Protein AF-A0A957CNK8-F1 (afdb_monomer_lite)

Radius of gyration: 13.95 Å; chains: 1; bounding box: 32×31×34 Å

pLDDT: mean 95.59, std 3.33, range [79.38, 98.88]

Sequence (129 aa):
IYASFFHGPAYQVIERGGMKANSAVCLMPNNLPPNTEPADAASLMAPRLIELCFQAAALWTQEVKTAMGFPLGIGSVTAYRQPTEAAGSRLYALLQTADDGETFDAQVVDEAGNVFVDLKGYRTISRPM

Secondary structure (DSSP, 8-state):
-TTTS---GGG---SEEEEETTEEEEEPPS-PPPSSSSTT---SS-HHHHHHHHHHHHHHHHHHHSEEEEEEE-SEEEE---GGGGTTPPPEEEEE-SSTTSEEEEEEE-TT--EEEEEEEEEEEEEE-

Foldseek 3Di:
DCVPLPDDQLQPQFPDKDDDQWKIKGWGDPDGDAPDVVSPPDDPADPNQVSLQVVRLQVRCCVNVVWGWDWDDFPDKDFDDDPVVLVPFIWMKIWGHDPRSQFIWIFIAGPVRDTGMTTGGGGIDTDHD

Structure (mmCIF, N/CA/C/O backbone):
data_AF-A0A957CNK8-F1
#
_entry.id   AF-A0A957CNK8-F1
#
loop_
_atom_site.group_PDB
_atom_site.id
_atom_site.type_symbol
_atom_site.label_atom_id
_atom_site.label_alt_id
_atom_site.label_comp_id
_atom_site.label_asym_id
_atom_site.label_entity_id
_atom_site.label_seq_id
_atom_site.pdbx_PDB_ins_code
_atom_site.Cartn_x
_atom_site.Cartn_y
_atom_site.Cartn_z
_atom_site.occupancy
_atom_site.B_iso_or_equiv
_atom_site.auth_seq_id
_atom_site.auth_comp_id
_atom_site.auth_asym_id
_atom_site.auth_atom_id
_atom_site.pdbx_PDB_model_num
ATOM 1 N N . ILE A 1 1 ? -7.262 12.925 -3.640 1.00 93.25 1 ILE A N 1
ATOM 2 C CA . ILE A 1 1 ? -6.199 12.370 -2.769 1.00 93.25 1 ILE A CA 1
ATOM 3 C C . ILE A 1 1 ? -5.022 13.347 -2.708 1.00 93.25 1 ILE A C 1
ATOM 5 O O . ILE A 1 1 ? -4.957 14.118 -1.765 1.00 93.25 1 ILE A O 1
ATOM 9 N N . TYR A 1 2 ? -4.181 13.458 -3.741 1.00 95.38 2 TYR A N 1
ATOM 10 C CA . TYR A 1 2 ? -2.924 14.235 -3.678 1.00 95.38 2 TYR A CA 1
ATOM 11 C C . TYR A 1 2 ? -3.021 15.772 -3.663 1.00 95.38 2 TYR A C 1
ATOM 13 O O . TYR A 1 2 ? -1.996 16.435 -3.572 1.00 95.38 2 TYR A O 1
ATOM 21 N N . ALA A 1 3 ? -4.224 16.353 -3.706 1.00 89.62 3 ALA A N 1
ATOM 22 C CA . ALA A 1 3 ? -4.398 17.792 -3.482 1.00 89.62 3 ALA A CA 1
ATOM 23 C C . ALA A 1 3 ? -4.086 18.198 -2.026 1.00 89.62 3 ALA A C 1
ATOM 25 O O . ALA A 1 3 ? -3.627 19.310 -1.791 1.00 89.62 3 ALA A O 1
ATOM 26 N N . SER A 1 4 ? -4.317 17.294 -1.067 1.00 85.25 4 SER A N 1
ATOM 27 C CA . SER A 1 4 ? -4.065 17.496 0.369 1.00 85.25 4 SER A CA 1
ATOM 28 C C . SER A 1 4 ? -3.118 16.455 0.981 1.00 85.25 4 SER A C 1
ATOM 30 O O . SER A 1 4 ? -2.678 16.624 2.110 1.00 85.25 4 SER A O 1
ATOM 32 N N . PHE A 1 5 ? -2.769 15.399 0.239 1.00 90.25 5 PHE A N 1
ATOM 33 C CA . PHE A 1 5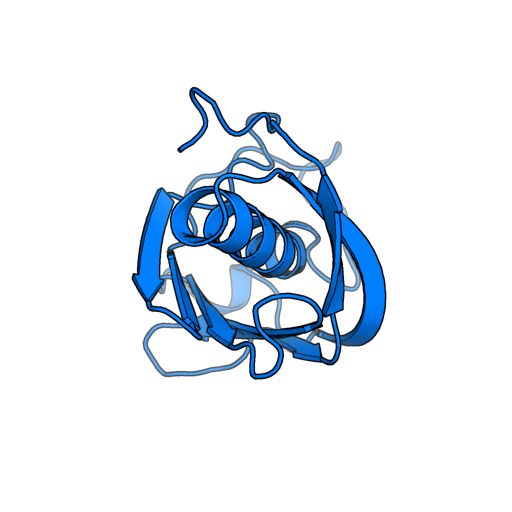 ? -1.943 14.287 0.711 1.00 90.25 5 PHE A CA 1
ATOM 34 C C . PHE A 1 5 ? -0.553 14.316 0.054 1.00 90.25 5 PHE A C 1
ATOM 36 O O . PHE A 1 5 ? -0.314 13.640 -0.941 1.00 90.25 5 PHE A O 1
ATOM 43 N N . PHE A 1 6 ? 0.348 15.166 0.551 1.00 88.06 6 PHE A N 1
ATOM 44 C CA . PHE A 1 6 ? 1.572 15.576 -0.154 1.00 88.06 6 PHE A CA 1
ATOM 45 C C . PHE A 1 6 ? 2.549 14.428 -0.473 1.00 88.06 6 PHE A C 1
ATOM 47 O O . PHE A 1 6 ? 3.232 13.927 0.413 1.00 88.06 6 PHE A O 1
ATOM 54 N N . HIS A 1 7 ? 2.669 14.077 -1.759 1.00 94.94 7 HIS A N 1
ATOM 55 C CA . HIS A 1 7 ? 3.684 13.166 -2.300 1.00 94.94 7 HIS A CA 1
ATOM 56 C C . HIS A 1 7 ? 4.094 13.617 -3.710 1.00 94.94 7 HIS A C 1
ATOM 58 O O . HIS A 1 7 ? 3.262 14.082 -4.499 1.00 94.94 7 HIS A O 1
ATOM 64 N N . GLY A 1 8 ? 5.382 13.471 -4.041 1.00 95.94 8 GLY A N 1
ATOM 65 C CA . GLY A 1 8 ? 5.895 13.774 -5.380 1.00 95.94 8 GLY A CA 1
ATOM 66 C C . GLY A 1 8 ? 5.292 12.850 -6.453 1.00 95.94 8 GLY A C 1
ATOM 67 O O . GLY A 1 8 ? 4.893 11.735 -6.120 1.00 95.94 8 GLY A O 1
ATOM 68 N N . PRO A 1 9 ? 5.252 13.251 -7.741 1.00 95.94 9 PRO A N 1
ATOM 69 C CA . PRO A 1 9 ? 4.508 12.536 -8.789 1.00 95.94 9 PRO A CA 1
ATOM 70 C C . PRO A 1 9 ? 4.808 11.032 -8.914 1.00 95.94 9 PRO A C 1
ATOM 72 O O . PRO A 1 9 ? 3.900 10.244 -9.155 1.00 95.94 9 PRO A O 1
ATOM 75 N N . ALA A 1 10 ? 6.059 10.607 -8.703 1.00 96.94 10 ALA A N 1
ATOM 76 C CA . ALA A 1 10 ? 6.448 9.191 -8.756 1.00 96.94 10 ALA A CA 1
ATOM 77 C C . ALA A 1 10 ? 5.910 8.346 -7.587 1.00 96.94 10 ALA A C 1
ATOM 79 O O . ALA A 1 10 ? 5.838 7.123 -7.699 1.00 96.94 10 ALA A O 1
ATOM 80 N N . TYR A 1 11 ? 5.519 8.999 -6.492 1.00 97.81 11 TYR A N 1
ATOM 81 C CA . TYR A 1 11 ? 5.007 8.397 -5.261 1.00 97.81 11 TYR A CA 1
ATOM 82 C C . TYR A 1 11 ? 3.529 8.731 -5.031 1.00 97.81 11 TYR A C 1
ATOM 84 O O . TYR A 1 11 ? 3.011 8.537 -3.937 1.00 97.81 11 TYR A O 1
ATOM 92 N N . GLN A 1 12 ? 2.809 9.181 -6.060 1.00 97.94 12 GLN A N 1
ATOM 93 C CA . GLN A 1 12 ? 1.353 9.314 -6.011 1.00 97.94 12 GLN A CA 1
ATOM 94 C C . GLN A 1 12 ? 0.666 7.955 -6.225 1.00 97.94 12 GLN A C 1
ATOM 96 O O . GLN A 1 12 ? -0.101 7.766 -7.162 1.00 97.94 12 GLN A O 1
ATOM 101 N N . VAL A 1 13 ? 0.996 6.979 -5.375 1.00 98.31 13 VAL A N 1
ATOM 102 C CA . VAL A 1 13 ? 0.686 5.554 -5.555 1.00 98.31 13 VAL A CA 1
ATOM 103 C C . VAL A 1 13 ? -0.779 5.160 -5.338 1.00 98.31 13 VAL A C 1
ATOM 105 O O . VAL A 1 13 ? -1.095 4.006 -5.563 1.00 98.31 13 VAL A O 1
ATOM 108 N N . ILE A 1 14 ? -1.694 6.057 -4.967 1.00 98.44 14 ILE A N 1
ATOM 109 C CA . ILE A 1 14 ? -3.122 5.770 -4.752 1.00 98.44 14 ILE A CA 1
ATOM 110 C C . ILE A 1 14 ? -3.973 6.527 -5.774 1.00 98.44 14 ILE A C 1
ATOM 112 O O . ILE A 1 14 ? -4.190 7.732 -5.674 1.00 98.44 14 ILE A O 1
ATOM 116 N N . GLU A 1 15 ? -4.545 5.802 -6.729 1.00 97.69 15 GLU A N 1
ATOM 117 C CA . GLU A 1 15 ? -5.523 6.348 -7.670 1.00 97.69 15 GLU A CA 1
ATOM 118 C C . GLU A 1 15 ? -6.879 6.574 -6.987 1.00 97.69 15 GLU A C 1
ATOM 120 O O . GLU A 1 15 ? -7.513 7.618 -7.151 1.00 97.69 15 GLU A O 1
ATOM 125 N N . ARG A 1 16 ? -7.336 5.576 -6.218 1.00 97.81 16 ARG A N 1
ATOM 126 C CA . ARG A 1 16 ? -8.628 5.562 -5.515 1.00 97.81 16 ARG A CA 1
ATOM 127 C C . ARG A 1 16 ? -8.503 4.776 -4.216 1.00 97.81 16 ARG A C 1
ATOM 129 O O . ARG A 1 16 ? -7.797 3.774 -4.182 1.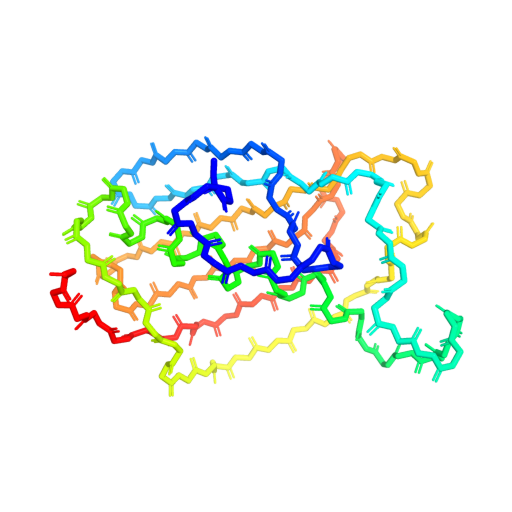00 97.81 16 ARG A O 1
ATOM 136 N N . GLY A 1 17 ? -9.224 5.195 -3.181 1.00 97.19 17 GLY A N 1
ATOM 137 C CA . GLY A 1 17 ? -9.271 4.512 -1.890 1.00 97.19 17 GLY A CA 1
ATOM 138 C C . GLY A 1 17 ? -10.701 4.386 -1.373 1.00 97.19 17 GLY A C 1
ATOM 139 O O . GLY A 1 17 ? -11.537 5.242 -1.655 1.00 97.19 17 GLY A O 1
ATOM 140 N N . GLY A 1 18 ? -10.979 3.315 -0.635 1.00 97.44 18 GLY A N 1
ATOM 141 C CA . GLY A 1 18 ? -12.214 3.129 0.120 1.00 97.44 18 GLY A CA 1
ATOM 142 C C . GLY A 1 18 ? -11.898 2.640 1.529 1.00 97.44 18 GLY A C 1
ATOM 143 O O . GLY A 1 18 ? -11.111 1.708 1.694 1.00 97.44 18 GLY A O 1
ATOM 144 N N . MET A 1 19 ? -12.506 3.266 2.536 1.00 95.75 19 MET A N 1
ATOM 145 C CA . MET A 1 19 ? -12.196 3.037 3.948 1.00 95.75 19 MET A CA 1
ATOM 146 C C . MET A 1 19 ? -13.425 2.540 4.701 1.00 95.75 19 MET A C 1
ATOM 148 O O . MET A 1 19 ? -14.564 2.907 4.410 1.00 95.75 19 MET A O 1
ATOM 152 N N . LYS A 1 20 ? -13.169 1.709 5.707 1.00 94.88 20 LYS A N 1
ATOM 153 C CA . LYS A 1 20 ? -14.102 1.319 6.763 1.00 94.88 20 LYS A CA 1
ATOM 154 C C . LYS A 1 20 ? -13.412 1.499 8.115 1.00 94.88 20 LYS A C 1
ATOM 156 O O . LYS A 1 20 ? -12.204 1.711 8.178 1.00 94.88 20 LYS A O 1
ATOM 161 N N . ALA A 1 21 ? -14.169 1.324 9.195 1.00 93.88 21 ALA A N 1
ATOM 162 C CA . ALA A 1 21 ? -13.683 1.498 10.564 1.00 93.88 21 ALA A CA 1
ATOM 163 C C . ALA A 1 21 ? -12.407 0.706 10.912 1.00 93.88 21 ALA A C 1
ATOM 165 O O . ALA A 1 21 ? -11.684 1.126 11.794 1.00 93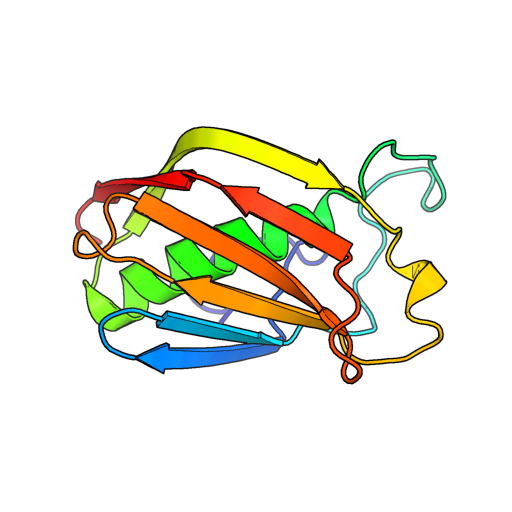.88 21 ALA A O 1
ATOM 166 N N . ASN A 1 22 ? -12.107 -0.408 10.235 1.00 96.88 22 ASN A N 1
ATOM 167 C CA . ASN A 1 22 ? -10.959 -1.271 10.562 1.00 96.88 22 ASN A CA 1
ATOM 168 C C . ASN A 1 22 ? -10.200 -1.763 9.319 1.00 96.88 22 ASN A C 1
ATOM 170 O O . ASN A 1 22 ? -9.427 -2.717 9.388 1.00 96.88 22 ASN A O 1
ATOM 174 N N . SER A 1 23 ? -10.474 -1.187 8.146 1.00 97.81 23 SER A N 1
ATOM 175 C CA . SER A 1 23 ? -9.841 -1.618 6.895 1.00 97.81 23 SER A CA 1
ATOM 176 C C . SER A 1 23 ? -9.847 -0.533 5.830 1.00 97.81 23 SER A C 1
ATOM 178 O O . SER A 1 23 ? -10.665 0.390 5.864 1.00 97.81 23 SER A O 1
ATOM 180 N N . ALA A 1 24 ? -8.958 -0.678 4.852 1.00 98.31 24 ALA A N 1
ATOM 181 C CA . ALA A 1 24 ? -8.969 0.116 3.633 1.00 98.31 24 ALA A CA 1
ATOM 182 C C . ALA A 1 24 ? -8.616 -0.740 2.416 1.00 98.31 24 ALA A C 1
ATOM 184 O O . ALA A 1 24 ? -7.908 -1.741 2.525 1.00 98.31 24 ALA A O 1
ATOM 185 N N . VAL A 1 25 ? -9.089 -0.308 1.250 1.00 98.69 25 VAL A N 1
ATOM 186 C CA . VAL A 1 25 ? -8.634 -0.803 -0.051 1.00 98.69 25 VAL A CA 1
ATOM 187 C C . VAL A 1 25 ? -8.166 0.386 -0.874 1.00 98.69 25 VAL A C 1
ATOM 189 O O . VAL A 1 25 ? -8.919 1.346 -1.032 1.00 98.69 25 VAL A O 1
ATOM 192 N N . CYS A 1 26 ? -6.943 0.332 -1.398 1.00 98.75 26 CYS A N 1
ATOM 193 C CA . CYS A 1 26 ? -6.365 1.391 -2.229 1.00 98.75 26 CYS A CA 1
ATOM 194 C C . CYS A 1 26 ? -5.881 0.830 -3.566 1.00 98.75 26 CYS A C 1
ATOM 196 O O . CYS A 1 26 ? -5.098 -0.111 -3.597 1.00 98.75 26 CYS A O 1
ATOM 198 N N . LEU A 1 27 ? -6.340 1.416 -4.667 1.00 98.69 27 LEU A N 1
ATOM 199 C CA . LEU A 1 27 ? -5.973 1.046 -6.030 1.00 98.69 27 LEU A CA 1
ATOM 200 C C . LEU A 1 27 ? -4.721 1.809 -6.475 1.00 98.69 27 LEU A C 1
ATOM 202 O O . LEU A 1 27 ? -4.713 3.040 -6.433 1.00 98.69 27 LEU A O 1
ATOM 206 N N . MET A 1 28 ? -3.709 1.095 -6.963 1.00 98.44 28 MET A N 1
ATOM 207 C CA . MET A 1 28 ? -2.483 1.685 -7.504 1.00 98.44 28 MET A CA 1
ATOM 208 C C . MET A 1 28 ? -2.680 2.187 -8.945 1.00 98.44 28 MET A C 1
ATOM 210 O O . MET A 1 28 ? -3.302 1.465 -9.725 1.00 98.44 28 MET A O 1
ATOM 214 N N . PRO A 1 29 ? -2.164 3.371 -9.342 1.00 97.06 29 PRO A N 1
ATOM 215 C CA . PRO A 1 29 ? -2.143 3.810 -10.737 1.00 97.06 29 PRO A CA 1
ATOM 216 C C . PRO A 1 29 ? -1.215 2.950 -11.603 1.00 97.06 29 PRO A C 1
ATOM 218 O O . PRO A 1 29 ? -0.146 2.531 -11.163 1.00 97.06 29 PRO A O 1
ATOM 221 N N . ASN A 1 30 ? -1.570 2.778 -12.877 1.00 90.12 30 ASN A N 1
ATOM 222 C CA . ASN A 1 30 ? -0.787 1.970 -13.822 1.00 90.12 30 ASN A CA 1
ATOM 223 C C . ASN A 1 30 ? 0.351 2.739 -14.525 1.00 90.12 30 ASN A C 1
ATOM 225 O O . ASN A 1 30 ? 1.146 2.132 -15.235 1.00 90.12 30 ASN A O 1
ATOM 229 N N . ASN A 1 31 ? 0.422 4.064 -14.385 1.00 90.06 31 ASN A N 1
ATOM 230 C CA . ASN A 1 31 ? 1.286 4.933 -15.194 1.00 90.06 31 ASN A CA 1
ATOM 231 C C . ASN A 1 31 ? 2.057 5.965 -14.353 1.00 90.06 31 ASN A C 1
ATOM 233 O O . ASN A 1 31 ? 2.087 7.153 -14.670 1.00 90.06 31 ASN A O 1
ATOM 237 N N . LEU A 1 32 ? 2.687 5.511 -13.270 1.00 94.56 32 LEU A N 1
ATOM 238 C CA . LEU A 1 32 ? 3.548 6.365 -12.453 1.00 94.56 32 LEU A CA 1
ATOM 239 C C . LEU A 1 32 ? 4.874 6.670 -13.174 1.00 94.56 32 LEU A C 1
ATOM 241 O O . LEU A 1 32 ? 5.471 5.751 -13.745 1.00 94.56 32 LEU A O 1
ATOM 245 N N . PRO A 1 33 ? 5.389 7.912 -13.094 1.00 95.56 33 PRO A N 1
ATOM 246 C CA . PRO A 1 33 ? 6.697 8.246 -13.651 1.00 95.56 33 PRO A CA 1
ATOM 247 C C . PRO A 1 33 ? 7.822 7.461 -12.945 1.00 95.56 33 PRO A C 1
ATOM 249 O O . PRO A 1 33 ? 7.587 6.879 -11.877 1.00 95.56 33 PRO A O 1
ATOM 252 N N . PRO A 1 34 ? 9.040 7.419 -13.520 1.00 94.69 34 PRO A N 1
ATOM 253 C CA . PRO A 1 34 ? 10.188 6.759 -12.898 1.00 94.69 34 PRO A CA 1
ATOM 254 C C . PRO A 1 34 ? 10.425 7.228 -11.458 1.00 94.69 34 PRO A C 1
ATOM 256 O O . PRO A 1 34 ? 10.280 8.411 -11.150 1.00 94.69 34 PRO A O 1
ATOM 259 N N . ASN A 1 35 ? 10.785 6.299 -10.570 1.00 94.00 35 ASN A N 1
ATOM 260 C CA . ASN A 1 35 ? 11.080 6.588 -9.162 1.00 94.00 35 ASN A CA 1
ATOM 261 C C . ASN A 1 35 ? 12.585 6.708 -8.860 1.00 94.00 35 ASN A C 1
ATOM 263 O O . ASN A 1 35 ? 12.939 7.000 -7.719 1.00 94.00 35 ASN A O 1
ATOM 267 N N . THR A 1 36 ? 13.446 6.484 -9.854 1.00 94.12 36 THR A N 1
ATOM 268 C CA . THR A 1 36 ? 14.911 6.576 -9.783 1.00 94.12 36 THR A CA 1
ATOM 269 C C . THR A 1 36 ? 15.482 7.072 -11.111 1.00 94.12 36 THR A C 1
ATOM 271 O O . THR A 1 36 ? 14.796 7.038 -12.132 1.00 94.12 36 THR A O 1
ATOM 274 N N . GLU A 1 37 ? 16.749 7.490 -11.092 1.00 94.12 37 GLU A N 1
ATOM 275 C CA . GLU A 1 37 ? 17.568 7.729 -12.284 1.00 94.12 37 GLU A CA 1
ATOM 276 C C . GLU A 1 37 ? 18.850 6.878 -12.151 1.00 94.12 37 GLU A C 1
ATOM 278 O O . GLU A 1 37 ? 19.595 7.085 -11.186 1.00 94.12 37 GLU A O 1
ATOM 283 N N . PRO A 1 38 ? 19.102 5.894 -13.036 1.00 94.38 38 PRO A N 1
ATOM 284 C CA . PRO A 1 38 ? 18.293 5.518 -14.199 1.00 94.38 38 PRO A CA 1
ATOM 285 C C . PRO A 1 38 ? 16.939 4.888 -13.826 1.00 94.38 38 PRO A C 1
ATOM 287 O O . PRO A 1 38 ? 16.751 4.356 -12.726 1.00 94.38 38 PRO A O 1
ATOM 290 N N . ALA A 1 39 ? 15.980 4.973 -14.752 1.00 92.38 39 ALA A N 1
ATOM 291 C CA . ALA A 1 39 ? 14.587 4.566 -14.537 1.00 92.38 39 ALA A CA 1
ATOM 292 C C . ALA A 1 39 ? 14.396 3.057 -14.294 1.00 92.38 39 ALA A C 1
ATOM 294 O O . ALA A 1 39 ? 13.397 2.650 -13.703 1.00 92.38 39 ALA A O 1
ATOM 295 N N . ASP A 1 40 ? 15.334 2.237 -14.760 1.00 89.69 40 ASP A N 1
ATOM 296 C CA . ASP A 1 40 ? 15.332 0.775 -14.700 1.00 89.69 40 ASP A CA 1
ATOM 297 C C . ASP A 1 40 ? 16.308 0.216 -13.651 1.00 89.69 40 ASP A C 1
ATOM 299 O O . ASP A 1 40 ? 16.600 -0.982 -13.644 1.00 89.69 40 ASP A O 1
ATOM 303 N N . ALA A 1 41 ? 16.799 1.066 -12.740 1.00 92.81 41 ALA A N 1
ATOM 304 C CA . ALA A 1 41 ? 17.668 0.640 -11.652 1.00 92.81 41 ALA A CA 1
ATOM 305 C C . ALA A 1 41 ? 17.031 -0.514 -10.855 1.00 92.81 41 ALA A C 1
ATOM 307 O O . ALA A 1 41 ? 15.930 -0.401 -10.304 1.00 92.81 41 ALA A O 1
ATOM 308 N N . ALA A 1 42 ? 17.748 -1.638 -10.777 1.00 90.38 42 ALA A N 1
ATOM 309 C CA . ALA A 1 42 ? 17.269 -2.824 -10.084 1.00 90.38 42 ALA A CA 1
ATOM 310 C C . ALA A 1 42 ? 17.018 -2.532 -8.596 1.00 90.38 42 ALA A C 1
ATOM 312 O O . ALA A 1 42 ? 17.842 -1.926 -7.912 1.00 90.38 42 ALA A O 1
ATOM 313 N N . SER A 1 43 ? 15.885 -3.009 -8.084 1.00 91.88 43 SER A N 1
ATOM 314 C CA . SER A 1 43 ? 15.514 -2.903 -6.673 1.00 91.88 43 SER A CA 1
ATOM 315 C C . SER A 1 43 ? 15.221 -4.292 -6.117 1.00 91.88 43 SER A C 1
ATOM 317 O O . SER A 1 43 ? 14.511 -5.069 -6.750 1.00 91.88 43 SER A O 1
ATOM 319 N N . LEU A 1 44 ? 15.723 -4.599 -4.914 1.00 91.44 44 LEU A N 1
ATOM 320 C CA . LEU A 1 44 ? 15.390 -5.857 -4.223 1.00 91.44 44 LEU A CA 1
ATOM 321 C C . LEU A 1 44 ? 13.878 -5.974 -3.988 1.00 91.44 44 LEU A C 1
ATOM 323 O O . LEU A 1 44 ? 13.280 -7.022 -4.197 1.00 91.44 44 LEU A O 1
ATOM 327 N N . MET A 1 45 ? 13.258 -4.860 -3.615 1.00 93.31 45 MET A N 1
ATOM 328 C CA . MET A 1 45 ? 11.817 -4.689 -3.493 1.00 93.31 45 MET A CA 1
ATOM 329 C C . MET A 1 45 ? 11.451 -3.375 -4.173 1.00 93.31 45 MET A C 1
ATOM 331 O O . MET A 1 45 ? 12.082 -2.357 -3.894 1.00 93.31 45 MET A O 1
ATOM 335 N N . ALA A 1 46 ? 10.428 -3.374 -5.029 1.00 93.31 46 ALA A N 1
ATOM 336 C CA . ALA A 1 46 ? 9.944 -2.144 -5.644 1.00 93.31 46 ALA A CA 1
ATOM 337 C C . ALA A 1 46 ? 9.415 -1.166 -4.570 1.00 93.31 46 ALA A C 1
ATOM 339 O O . ALA A 1 46 ? 8.394 -1.459 -3.938 1.00 93.31 46 ALA A O 1
ATOM 340 N N . PRO A 1 47 ? 10.037 0.019 -4.386 1.00 95.88 47 PRO A N 1
ATOM 341 C CA . PRO A 1 47 ? 9.689 0.935 -3.292 1.00 95.88 47 PRO A CA 1
ATOM 342 C C . PRO A 1 47 ? 8.223 1.377 -3.304 1.00 95.88 47 PRO A C 1
ATOM 344 O O . PRO A 1 47 ? 7.601 1.553 -2.265 1.00 95.88 47 PRO A O 1
ATOM 347 N N . ARG A 1 48 ? 7.637 1.505 -4.497 1.00 97.19 48 ARG A N 1
ATOM 348 C CA . ARG A 1 48 ? 6.253 1.961 -4.669 1.00 97.19 48 ARG A CA 1
ATOM 349 C C . ARG A 1 48 ? 5.205 0.939 -4.219 1.00 97.19 48 ARG A C 1
ATOM 351 O O . ARG A 1 48 ? 4.087 1.338 -3.919 1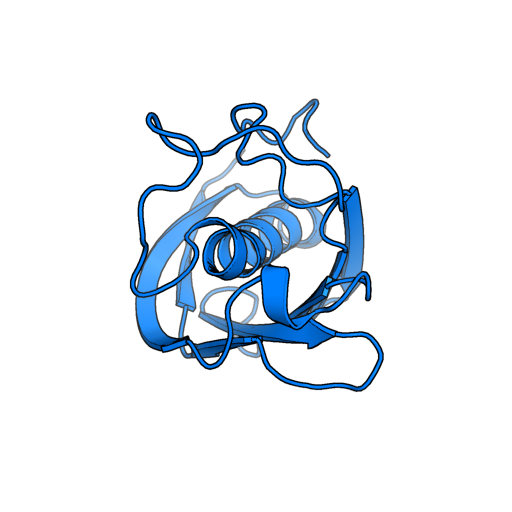.00 97.19 48 ARG A O 1
ATOM 358 N N . LEU A 1 49 ? 5.553 -0.350 -4.149 1.00 97.62 49 LEU A N 1
ATOM 359 C CA . LEU A 1 49 ? 4.632 -1.374 -3.648 1.00 97.62 49 LEU A CA 1
ATOM 360 C C . LEU A 1 49 ? 4.473 -1.272 -2.130 1.00 97.62 49 LEU A C 1
ATOM 362 O O . LEU A 1 49 ? 3.353 -1.261 -1.637 1.00 97.62 49 LEU A O 1
ATOM 366 N N . ILE A 1 50 ? 5.574 -1.136 -1.385 1.00 97.62 50 ILE A N 1
ATOM 367 C CA . ILE A 1 50 ? 5.478 -0.916 0.064 1.00 97.62 50 ILE A CA 1
ATOM 368 C C . ILE A 1 50 ? 4.903 0.470 0.385 1.00 97.62 50 ILE A C 1
ATOM 370 O O . ILE A 1 50 ? 4.119 0.604 1.322 1.00 97.62 50 ILE A O 1
ATOM 374 N N . GLU A 1 51 ? 5.213 1.480 -0.432 1.00 98.00 51 GLU A N 1
ATOM 375 C CA . GLU A 1 51 ? 4.636 2.813 -0.273 1.00 98.00 51 GLU A CA 1
ATOM 376 C C . GLU A 1 51 ? 3.108 2.788 -0.364 1.00 98.00 51 GLU A C 1
ATOM 378 O O . GLU A 1 51 ? 2.438 3.486 0.394 1.00 98.00 51 GLU A O 1
ATOM 383 N N . LEU A 1 52 ? 2.538 1.956 -1.244 1.00 98.56 52 LEU A N 1
ATOM 384 C CA . LEU A 1 52 ? 1.089 1.803 -1.346 1.00 98.56 52 LEU A CA 1
ATOM 385 C C . LEU A 1 52 ? 0.474 1.378 -0.005 1.00 98.56 52 LEU A C 1
ATOM 387 O O . LEU A 1 52 ? -0.586 1.880 0.364 1.00 98.56 52 LEU A O 1
ATOM 391 N N . CYS A 1 53 ? 1.151 0.513 0.753 1.00 98.50 53 CYS A N 1
ATOM 392 C CA . CYS A 1 53 ? 0.719 0.119 2.092 1.00 98.50 53 CYS A CA 1
ATOM 393 C C . CYS A 1 53 ? 0.825 1.275 3.098 1.00 98.50 53 CYS A C 1
ATOM 395 O O . CYS A 1 53 ? -0.124 1.527 3.842 1.00 98.50 53 CYS A O 1
ATOM 397 N N . PHE A 1 54 ? 1.953 1.993 3.117 1.00 98.12 54 PHE A N 1
ATOM 398 C CA . PHE A 1 54 ? 2.158 3.119 4.037 1.00 98.12 54 PHE A CA 1
ATOM 399 C C . PHE A 1 54 ? 1.157 4.242 3.793 1.00 98.12 54 PHE A C 1
ATOM 401 O O . PHE A 1 54 ? 0.519 4.733 4.724 1.00 98.12 54 PHE A O 1
ATOM 408 N N . GLN A 1 55 ? 0.967 4.609 2.530 1.00 98.06 55 GLN A N 1
ATOM 409 C CA . GLN A 1 55 ? 0.014 5.635 2.151 1.00 98.06 55 GLN A CA 1
ATOM 410 C C . GLN A 1 55 ? -1.429 5.190 2.377 1.00 98.06 55 GLN A C 1
ATOM 412 O O . GLN A 1 55 ? -2.247 6.024 2.750 1.00 98.06 55 GLN A O 1
ATOM 417 N N . ALA A 1 56 ? -1.757 3.902 2.214 1.00 98.31 56 ALA A N 1
ATOM 418 C CA . ALA A 1 56 ? -3.084 3.395 2.559 1.00 98.31 56 ALA A CA 1
ATOM 419 C C . ALA A 1 56 ? -3.375 3.565 4.058 1.00 98.31 56 ALA A C 1
ATOM 421 O O . ALA A 1 56 ? -4.471 3.995 4.414 1.00 98.31 56 ALA A O 1
ATOM 422 N N . ALA A 1 57 ? -2.396 3.285 4.925 1.00 98.06 57 ALA A N 1
ATOM 423 C CA . ALA A 1 57 ? -2.514 3.512 6.365 1.00 98.06 57 ALA A CA 1
ATOM 424 C C . ALA A 1 57 ? -2.650 5.001 6.704 1.00 98.06 57 ALA A C 1
ATOM 426 O O . ALA A 1 57 ? -3.571 5.384 7.418 1.00 98.06 57 ALA A O 1
ATOM 427 N N . ALA A 1 58 ? -1.800 5.860 6.140 1.00 96.56 58 ALA A N 1
ATOM 428 C CA . ALA A 1 58 ? -1.870 7.298 6.388 1.00 96.56 58 ALA A CA 1
ATOM 429 C C . ALA A 1 58 ? -3.180 7.924 5.869 1.00 96.56 58 ALA A C 1
ATOM 431 O O . ALA A 1 58 ? -3.774 8.756 6.554 1.00 96.56 58 ALA A O 1
ATOM 432 N N . LEU A 1 59 ? -3.671 7.489 4.703 1.00 96.69 59 LEU A N 1
ATOM 433 C CA . LEU A 1 59 ? -4.960 7.924 4.166 1.00 96.69 59 LEU A CA 1
ATOM 434 C C . LEU A 1 59 ? -6.120 7.409 5.027 1.00 96.69 59 LEU A C 1
ATOM 436 O O . LEU A 1 59 ? -7.049 8.161 5.300 1.00 96.69 59 LEU A O 1
ATOM 440 N N . TRP A 1 60 ? -6.057 6.166 5.516 1.00 97.31 60 TRP A N 1
ATOM 441 C CA . TRP A 1 60 ? -7.026 5.662 6.491 1.00 97.31 60 TRP A CA 1
ATOM 442 C C . TRP A 1 60 ? -7.035 6.523 7.763 1.00 97.31 60 TRP A C 1
ATOM 444 O O . TRP A 1 60 ? -8.108 6.920 8.211 1.00 97.31 60 TRP A O 1
ATOM 454 N N . THR A 1 61 ? -5.870 6.888 8.308 1.00 95.81 61 THR A N 1
ATOM 455 C CA . THR A 1 61 ? -5.780 7.730 9.513 1.00 95.81 61 THR A CA 1
ATOM 456 C C . THR A 1 61 ? -6.365 9.118 9.264 1.00 95.81 61 THR A C 1
ATOM 458 O O . THR A 1 61 ? -7.116 9.628 10.094 1.00 95.81 61 THR A O 1
ATOM 461 N N . GLN A 1 62 ? -6.113 9.713 8.099 1.00 94.75 62 GLN A N 1
ATOM 462 C CA . GLN A 1 62 ? -6.705 11.000 7.745 1.00 94.75 62 GLN A CA 1
ATOM 463 C C . GLN A 1 62 ? -8.236 10.920 7.676 1.00 94.75 62 GLN A C 1
ATOM 465 O O . GLN A 1 62 ? -8.919 11.724 8.306 1.00 94.75 62 GLN A O 1
ATOM 470 N N . GLU A 1 63 ? -8.780 9.933 6.962 1.00 94.38 63 GLU A N 1
ATOM 471 C CA . GLU A 1 63 ? -10.223 9.843 6.706 1.00 94.38 63 GLU A CA 1
ATOM 472 C C . GLU A 1 63 ? -11.021 9.328 7.915 1.00 94.38 63 GLU A C 1
ATOM 474 O O . GLU A 1 63 ? -12.154 9.750 8.135 1.00 94.38 63 GLU A O 1
ATOM 479 N N . VAL A 1 64 ? -10.449 8.427 8.721 1.00 95.44 64 VAL A N 1
ATOM 480 C CA . VAL A 1 64 ? -11.141 7.808 9.866 1.00 95.44 64 VAL A CA 1
ATOM 481 C C . VAL A 1 64 ? -10.843 8.527 11.181 1.00 95.44 64 VAL A C 1
ATOM 483 O O . VAL A 1 64 ? -11.722 8.610 12.040 1.00 95.44 64 VAL A O 1
ATOM 486 N N . LYS A 1 65 ? -9.630 9.068 11.358 1.00 93.94 65 LYS A N 1
ATOM 487 C CA . LYS A 1 65 ? -9.202 9.743 12.599 1.00 93.94 65 LYS A CA 1
ATOM 488 C C . LYS A 1 65 ? -9.102 11.256 12.494 1.00 93.94 65 LYS A C 1
ATOM 490 O O . LYS A 1 65 ? -8.943 11.896 13.528 1.00 93.94 65 LYS A O 1
ATOM 495 N N . 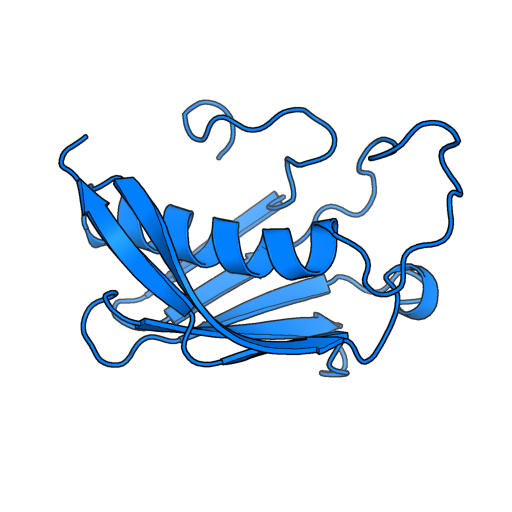THR A 1 66 ? -9.217 11.837 11.295 1.00 94.06 66 THR A N 1
ATOM 496 C CA . THR A 1 66 ? -8.987 13.282 11.090 1.00 94.06 66 THR A CA 1
ATOM 497 C C . THR A 1 66 ? -7.613 13.699 11.641 1.00 94.06 66 THR A C 1
ATOM 499 O O . THR A 1 66 ? -7.461 14.722 12.306 1.00 94.06 66 THR A O 1
ATOM 502 N N . ALA A 1 67 ? -6.603 12.854 11.415 1.00 93.44 67 ALA A N 1
ATOM 503 C CA . ALA A 1 67 ? -5.252 13.010 11.944 1.00 93.44 67 ALA A CA 1
ATOM 504 C C . ALA A 1 67 ? -4.203 12.630 10.893 1.00 93.44 67 ALA A C 1
ATOM 506 O O . ALA A 1 67 ? -4.474 11.868 9.966 1.00 93.44 67 ALA A O 1
ATOM 507 N N . MET A 1 68 ? -2.978 13.119 11.066 1.00 92.00 68 MET A N 1
ATOM 508 C CA . MET A 1 68 ? -1.827 12.656 10.293 1.00 92.00 68 MET A CA 1
ATOM 509 C C . MET A 1 68 ? -1.246 11.394 10.932 1.00 92.00 68 MET A C 1
ATOM 511 O O . MET A 1 68 ? -0.946 11.405 12.125 1.00 92.00 68 MET A O 1
ATOM 515 N N . GLY A 1 69 ? -1.044 10.334 10.148 1.00 91.12 69 GLY A N 1
ATOM 516 C CA . GLY A 1 69 ? -0.335 9.126 10.579 1.00 91.12 69 GLY A CA 1
ATOM 517 C C . GLY A 1 69 ? 1.120 9.138 10.112 1.00 91.12 69 GLY A C 1
ATOM 518 O O . GLY A 1 69 ? 1.374 9.178 8.911 1.00 91.12 69 GLY A O 1
ATOM 519 N N . PHE A 1 70 ? 2.074 9.085 11.045 1.00 92.50 70 PHE A N 1
ATOM 520 C CA . PHE A 1 70 ? 3.505 9.014 10.729 1.00 92.50 70 PHE A CA 1
ATOM 521 C C . PHE A 1 70 ? 4.071 7.614 10.993 1.00 92.50 70 PHE A C 1
ATOM 523 O O . PHE A 1 70 ? 3.697 7.006 12.000 1.00 92.50 70 PHE A O 1
ATOM 530 N N . PRO A 1 71 ? 5.000 7.108 10.159 1.00 94.50 71 PRO A N 1
ATOM 531 C CA . PRO A 1 71 ? 5.663 5.832 10.405 1.00 94.50 71 PRO A CA 1
ATOM 532 C C . PRO A 1 71 ? 6.385 5.824 11.759 1.00 94.50 71 PRO A C 1
ATOM 534 O O . PRO A 1 71 ? 7.211 6.695 12.030 1.00 94.50 71 PRO A O 1
ATOM 537 N N . LEU A 1 72 ? 6.108 4.817 12.589 1.00 97.06 72 LEU A N 1
ATOM 538 C CA . LEU A 1 72 ? 6.812 4.584 13.854 1.00 97.06 72 LEU A CA 1
ATOM 539 C C . LEU A 1 72 ? 7.715 3.348 13.785 1.00 97.06 72 LEU A C 1
ATOM 541 O O . LEU A 1 72 ? 8.807 3.337 14.348 1.00 97.06 72 LEU A O 1
ATOM 545 N N . GLY A 1 73 ? 7.276 2.298 13.095 1.00 97.56 73 GLY A N 1
ATOM 546 C CA . GLY A 1 73 ? 8.079 1.095 12.921 1.00 97.56 73 GLY A CA 1
ATOM 547 C C . GLY A 1 73 ? 7.369 0.032 12.101 1.00 97.56 73 GLY A C 1
ATOM 548 O O . GLY A 1 73 ? 6.170 0.110 11.862 1.00 97.56 73 GLY A O 1
ATOM 549 N N . ILE A 1 74 ? 8.118 -0.981 11.686 1.00 97.94 74 ILE A N 1
ATOM 550 C CA . ILE A 1 74 ? 7.610 -2.104 10.897 1.00 97.94 74 ILE A CA 1
ATOM 551 C C . ILE A 1 74 ? 7.953 -3.393 11.640 1.00 97.94 74 ILE A C 1
ATOM 553 O O . ILE A 1 74 ? 9.063 -3.516 12.158 1.00 97.94 74 ILE A O 1
ATOM 557 N N . GLY A 1 75 ? 7.004 -4.328 11.719 1.00 98.38 75 GLY A N 1
ATOM 558 C CA . GLY A 1 75 ? 7.251 -5.672 12.234 1.00 98.38 75 GLY A CA 1
ATOM 559 C C . GLY A 1 75 ? 8.029 -6.505 11.219 1.00 98.38 75 GLY A C 1
ATOM 560 O O . GLY A 1 75 ? 9.166 -6.895 11.474 1.00 98.38 75 GLY A O 1
ATOM 561 N N . SER A 1 76 ? 7.441 -6.734 10.044 1.00 98.19 76 SER A N 1
ATOM 562 C CA . SER A 1 76 ? 8.127 -7.376 8.921 1.00 98.19 76 SER A CA 1
ATOM 563 C C . SER A 1 76 ? 7.563 -6.943 7.570 1.00 98.19 76 SER A C 1
ATOM 565 O O . SER A 1 76 ? 6.431 -6.467 7.463 1.00 98.19 76 SER A O 1
ATOM 567 N N . VAL A 1 77 ? 8.378 -7.116 6.529 1.00 98.12 77 VAL A N 1
ATOM 568 C CA . VAL A 1 77 ? 7.976 -6.959 5.129 1.00 98.12 77 VAL A CA 1
ATOM 569 C C . VAL A 1 77 ? 8.487 -8.160 4.358 1.00 98.12 77 VAL A C 1
ATOM 571 O O . VAL A 1 77 ? 9.673 -8.479 4.440 1.00 98.12 77 VAL A O 1
ATOM 574 N N . THR A 1 78 ? 7.614 -8.789 3.581 1.00 98.38 78 THR A N 1
ATOM 575 C CA . THR A 1 78 ? 8.007 -9.795 2.593 1.00 98.38 78 THR A CA 1
ATOM 576 C C . THR A 1 78 ? 7.642 -9.298 1.204 1.00 98.38 78 THR A C 1
ATOM 578 O O . THR A 1 78 ? 6.476 -9.019 0.929 1.00 98.38 78 THR A O 1
ATOM 581 N N . ALA A 1 79 ? 8.640 -9.185 0.330 1.00 97.50 79 ALA A N 1
ATOM 582 C CA . ALA A 1 79 ? 8.447 -8.888 -1.083 1.00 97.50 79 ALA A CA 1
ATOM 583 C C . ALA A 1 79 ? 8.468 -10.199 -1.871 1.00 97.50 79 ALA A C 1
ATOM 585 O O . ALA A 1 79 ? 9.460 -10.924 -1.840 1.00 97.50 79 ALA A O 1
ATOM 586 N N . TYR A 1 80 ? 7.372 -10.503 -2.559 1.00 97.69 80 TYR A N 1
ATOM 587 C CA . TYR A 1 80 ? 7.228 -11.733 -3.336 1.00 97.69 80 TYR A CA 1
ATOM 588 C C . TYR A 1 80 ? 7.455 -11.509 -4.830 1.00 97.69 80 TYR A C 1
ATOM 590 O O . TYR A 1 80 ? 7.928 -12.419 -5.504 1.00 97.69 80 TYR A O 1
ATOM 598 N N . ARG A 1 81 ? 7.064 -10.335 -5.347 1.00 96.75 81 ARG A N 1
ATOM 599 C CA . ARG A 1 81 ? 6.992 -10.038 -6.786 1.00 96.75 81 ARG A CA 1
ATOM 600 C C . ARG A 1 81 ? 7.308 -8.571 -7.073 1.00 96.75 81 ARG A C 1
ATOM 602 O O . ARG A 1 81 ? 7.097 -7.699 -6.229 1.00 96.75 81 ARG A O 1
ATOM 609 N N . GLN A 1 82 ? 7.768 -8.294 -8.285 1.00 94.62 82 GLN A N 1
ATOM 610 C CA . GLN A 1 82 ? 7.957 -6.962 -8.852 1.00 94.62 82 GLN A CA 1
ATOM 611 C C . GLN A 1 82 ? 6.694 -6.493 -9.594 1.00 94.62 82 GLN A C 1
ATOM 613 O O . GLN A 1 82 ? 5.938 -7.322 -10.095 1.00 94.62 82 GLN A O 1
ATOM 618 N N . PRO A 1 83 ? 6.464 -5.175 -9.753 1.00 92.25 83 PRO A N 1
ATOM 619 C CA . PRO A 1 83 ? 5.281 -4.654 -10.447 1.00 92.25 83 PRO A CA 1
ATOM 620 C C . PRO A 1 83 ? 5.113 -5.172 -11.882 1.00 92.25 83 PRO A C 1
ATOM 622 O O . PRO A 1 83 ? 3.994 -5.326 -12.358 1.00 92.25 83 PRO A O 1
ATOM 625 N N . THR A 1 84 ? 6.217 -5.460 -12.576 1.00 92.12 84 THR A N 1
ATOM 626 C CA . THR A 1 84 ? 6.208 -5.999 -13.945 1.00 92.12 84 THR A CA 1
ATOM 627 C C . THR A 1 84 ? 5.570 -7.386 -14.034 1.00 92.12 84 THR A C 1
ATOM 629 O O . THR A 1 84 ? 5.000 -7.725 -15.069 1.00 92.12 84 THR A O 1
ATOM 632 N N . GLU A 1 85 ? 5.596 -8.165 -12.950 1.00 95.06 85 GLU A N 1
ATOM 633 C CA . GLU A 1 85 ? 4.980 -9.495 -12.875 1.00 95.06 85 GLU A CA 1
ATOM 634 C C . GLU A 1 85 ? 3.447 -9.440 -12.822 1.00 95.06 85 GLU A C 1
ATOM 636 O O . GLU A 1 85 ? 2.800 -10.458 -13.045 1.00 95.06 85 GLU A O 1
ATOM 641 N N . ALA A 1 86 ? 2.847 -8.261 -12.600 1.00 94.19 86 ALA A N 1
ATOM 642 C CA . ALA A 1 86 ? 1.397 -8.078 -12.689 1.00 94.19 86 ALA A CA 1
ATOM 643 C C . ALA A 1 86 ? 0.866 -8.192 -14.126 1.00 94.19 86 ALA A C 1
ATOM 645 O O . ALA A 1 86 ? -0.340 -8.283 -14.317 1.00 94.19 86 ALA A O 1
ATOM 646 N N . ALA A 1 87 ? 1.736 -8.154 -15.145 1.00 93.38 87 ALA A N 1
ATOM 647 C CA . ALA A 1 87 ? 1.366 -8.337 -16.552 1.00 93.38 87 ALA A CA 1
ATOM 648 C C . ALA A 1 87 ? 0.173 -7.467 -17.022 1.00 93.38 87 ALA A C 1
ATOM 650 O O . ALA A 1 87 ? -0.604 -7.866 -17.886 1.00 93.38 87 ALA A O 1
ATOM 651 N N . GLY A 1 88 ? 0.037 -6.260 -16.459 1.00 92.50 88 GLY A N 1
ATOM 652 C CA . GLY A 1 88 ? -1.042 -5.315 -16.763 1.00 92.50 88 GLY A CA 1
ATOM 653 C C . GLY A 1 88 ? -2.259 -5.382 -15.832 1.00 92.50 88 GLY A C 1
ATOM 654 O O . GLY A 1 88 ? -3.081 -4.464 -15.880 1.00 92.50 88 GLY A O 1
ATOM 655 N N . SER A 1 89 ? -2.360 -6.393 -14.961 1.00 96.44 89 SER A N 1
ATOM 656 C CA . SER A 1 89 ? -3.377 -6.450 -13.906 1.00 96.44 89 SER A CA 1
ATOM 657 C C . SER A 1 89 ? -3.262 -5.278 -12.937 1.00 96.44 89 SER A C 1
ATOM 659 O O . SER A 1 89 ? -2.182 -4.734 -12.686 1.00 96.44 89 SER A O 1
ATOM 661 N N . ARG A 1 90 ? -4.407 -4.884 -12.376 1.00 97.50 90 ARG A N 1
ATOM 662 C CA . ARG A 1 90 ? -4.475 -3.820 -11.370 1.00 97.50 90 ARG A CA 1
ATOM 663 C C . ARG A 1 90 ? -3.939 -4.315 -10.032 1.00 97.50 90 ARG A C 1
ATOM 665 O O . ARG A 1 90 ? -4.248 -5.429 -9.624 1.00 97.50 90 ARG A O 1
ATOM 672 N N . LEU A 1 91 ? -3.188 -3.460 -9.339 1.00 98.50 91 LEU A N 1
ATOM 673 C CA . LEU A 1 91 ? -2.687 -3.733 -7.992 1.00 98.50 91 LEU A CA 1
ATOM 674 C C . LEU A 1 91 ? -3.489 -2.968 -6.937 1.00 98.50 91 LEU A C 1
ATOM 676 O O . LEU A 1 91 ? -3.806 -1.788 -7.111 1.00 98.50 91 LEU A O 1
ATOM 680 N N . TYR A 1 92 ? -3.775 -3.641 -5.827 1.00 98.75 92 TYR A N 1
ATOM 681 C CA . TYR A 1 92 ? -4.550 -3.126 -4.706 1.00 98.75 92 TYR A CA 1
ATOM 682 C C . TYR A 1 92 ? -3.786 -3.333 -3.405 1.00 98.75 92 TYR A C 1
ATOM 684 O O . TYR A 1 92 ? -3.324 -4.440 -3.151 1.00 98.75 92 TYR A O 1
ATOM 692 N N . ALA A 1 93 ? -3.715 -2.317 -2.547 1.00 98.81 93 ALA A N 1
ATOM 693 C CA . ALA A 1 93 ? -3.408 -2.528 -1.138 1.00 98.81 93 ALA A CA 1
ATOM 694 C C . ALA A 1 93 ? -4.685 -2.878 -0.375 1.00 98.81 93 ALA A C 1
ATOM 696 O O . ALA A 1 93 ? -5.655 -2.120 -0.412 1.00 98.81 93 ALA A O 1
ATOM 697 N N . LEU A 1 94 ? -4.659 -4.001 0.333 1.00 98.81 94 LEU A N 1
ATOM 698 C CA . LEU A 1 94 ? -5.660 -4.430 1.299 1.00 98.81 94 LEU A CA 1
ATOM 699 C C . LEU A 1 94 ? -5.085 -4.204 2.694 1.00 98.81 94 LEU A C 1
ATOM 701 O O . LEU A 1 94 ? -4.111 -4.851 3.064 1.00 98.81 94 LEU A O 1
ATOM 705 N N . LEU A 1 95 ? -5.668 -3.279 3.446 1.00 98.69 95 LEU A N 1
ATOM 706 C CA . LEU A 1 95 ? -5.195 -2.848 4.758 1.00 98.69 95 LEU A CA 1
ATOM 707 C C . LEU A 1 95 ? -6.181 -3.282 5.843 1.00 98.69 95 LEU A C 1
ATOM 709 O O . LEU A 1 95 ? -7.395 -3.148 5.664 1.00 98.69 95 LEU A O 1
ATOM 713 N N . GLN A 1 96 ? -5.669 -3.725 6.988 1.00 98.50 96 GLN A N 1
ATOM 714 C CA . GLN A 1 96 ? -6.450 -4.011 8.189 1.00 98.50 96 GLN A CA 1
ATOM 715 C C . GLN A 1 96 ? -5.788 -3.415 9.432 1.00 98.50 96 GLN A C 1
ATOM 717 O O . GLN A 1 96 ? -4.564 -3.365 9.527 1.00 98.50 96 GLN A O 1
ATOM 722 N N . THR A 1 97 ? -6.609 -3.006 10.398 1.00 97.56 97 THR A N 1
ATOM 723 C CA . THR A 1 97 ? -6.179 -2.627 11.751 1.00 97.56 97 THR A CA 1
ATOM 724 C C . THR A 1 97 ? -7.170 -3.163 12.786 1.00 97.56 97 THR A C 1
ATOM 726 O O . THR A 1 97 ? -8.389 -3.128 12.584 1.00 97.56 97 THR A O 1
ATOM 729 N N . ALA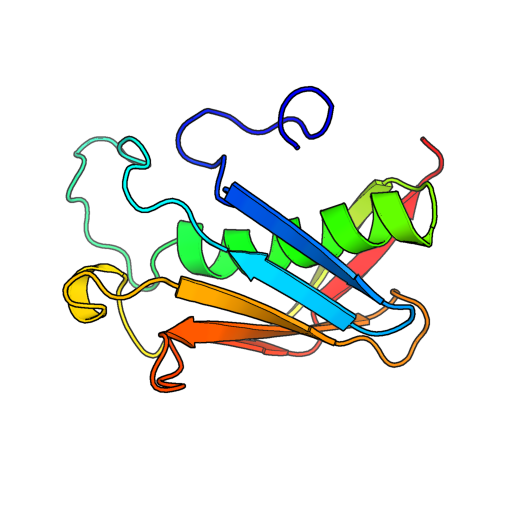 A 1 98 ? -6.648 -3.688 13.893 1.00 92.94 98 ALA A N 1
ATOM 730 C CA . ALA A 1 98 ? -7.440 -4.227 15.001 1.00 92.94 98 ALA A CA 1
ATOM 731 C C . ALA A 1 98 ? -7.397 -3.338 16.257 1.00 92.94 98 ALA A C 1
ATOM 733 O O . ALA A 1 98 ? -8.166 -3.558 17.188 1.00 92.94 98 ALA A O 1
ATOM 734 N N . ASP A 1 99 ? -6.520 -2.339 16.271 1.00 91.75 99 ASP A N 1
ATOM 735 C CA . ASP A 1 99 ? -6.164 -1.498 17.415 1.00 91.75 99 ASP A CA 1
ATOM 736 C C . ASP A 1 99 ? -6.355 -0.014 17.080 1.00 91.75 99 ASP A C 1
ATOM 738 O O . ASP A 1 99 ? -5.538 0.841 17.406 1.00 91.75 99 ASP A O 1
ATOM 742 N N . ASP A 1 100 ? -7.465 0.283 16.403 1.00 90.38 100 ASP A N 1
ATOM 743 C CA . ASP A 1 100 ? -7.916 1.649 16.139 1.00 90.38 100 ASP A CA 1
ATOM 744 C C . ASP A 1 100 ? -6.925 2.513 15.329 1.00 90.38 100 ASP A C 1
ATOM 746 O O . ASP A 1 100 ? -6.977 3.745 15.356 1.00 90.38 100 ASP A O 1
ATOM 750 N N . GLY A 1 101 ? -6.049 1.862 14.559 1.00 92.62 101 GLY A N 1
ATOM 751 C CA . GLY A 1 101 ? -5.048 2.502 13.711 1.00 92.62 101 GLY A CA 1
ATOM 752 C C . GLY A 1 101 ? -3.680 2.707 14.358 1.00 92.62 101 GLY A C 1
ATOM 753 O O . GLY A 1 101 ? -2.854 3.421 13.789 1.00 92.62 101 GLY A O 1
ATOM 754 N N . GLU A 1 102 ? -3.403 2.105 15.518 1.00 94.19 102 GLU A N 1
ATOM 755 C CA . GLU A 1 102 ? -2.040 2.089 16.068 1.00 94.19 102 GLU A CA 1
ATOM 756 C C . GLU A 1 102 ? -1.118 1.161 15.260 1.00 94.19 102 GLU A C 1
ATOM 758 O O . GLU A 1 102 ? 0.036 1.514 14.980 1.00 94.19 102 GLU A O 1
ATOM 763 N N . THR A 1 103 ? -1.647 0.020 14.809 1.00 97.62 103 THR A N 1
ATOM 764 C CA . THR A 1 103 ? -0.948 -0.992 14.018 1.00 97.62 103 THR A CA 1
ATOM 765 C C . THR A 1 103 ? -1.769 -1.422 12.807 1.00 97.62 103 THR A C 1
ATOM 767 O O . THR A 1 103 ? -2.986 -1.616 12.861 1.00 97.62 103 THR A O 1
ATOM 770 N N . PHE A 1 104 ? -1.072 -1.640 11.698 1.00 98.50 104 PHE A N 1
ATOM 771 C CA . PHE A 1 104 ? -1.644 -2.097 10.448 1.00 98.50 104 PHE A CA 1
ATOM 772 C C . PHE A 1 104 ? -0.924 -3.326 9.906 1.00 98.50 104 PHE A C 1
ATOM 774 O O . PHE A 1 104 ? 0.306 -3.404 9.903 1.00 98.50 104 PHE A O 1
ATOM 781 N N . ASP A 1 105 ? -1.716 -4.229 9.348 1.00 98.75 105 ASP A N 1
ATOM 782 C CA . ASP A 1 105 ? -1.259 -5.241 8.407 1.00 98.75 105 ASP A CA 1
ATOM 783 C C . ASP A 1 105 ? -1.759 -4.860 7.013 1.00 98.75 105 ASP A C 1
ATOM 785 O O . ASP A 1 105 ? -2.893 -4.395 6.858 1.00 98.75 105 ASP A O 1
ATOM 789 N N . ALA A 1 106 ? -0.930 -5.062 5.991 1.00 98.75 106 ALA A N 1
ATOM 790 C CA . ALA A 1 106 ? -1.295 -4.746 4.619 1.00 98.75 106 ALA A CA 1
ATOM 791 C C . ALA A 1 106 ? -0.744 -5.760 3.623 1.00 98.75 106 ALA A C 1
ATOM 793 O O . ALA A 1 106 ? 0.373 -6.248 3.771 1.00 98.75 106 ALA A O 1
ATOM 794 N N . GLN A 1 107 ? -1.493 -6.006 2.556 1.00 98.88 107 GLN A N 1
ATOM 795 C CA . GLN A 1 107 ? -1.017 -6.762 1.403 1.00 98.88 107 GLN A CA 1
ATOM 796 C C . GLN A 1 107 ? -1.207 -5.965 0.130 1.00 98.88 107 GLN A C 1
ATOM 798 O O . GLN A 1 107 ? -2.258 -5.358 -0.045 1.00 98.88 107 GLN A O 1
ATOM 803 N N . VAL A 1 108 ? -0.235 -6.019 -0.778 1.00 98.81 108 VAL A N 1
ATOM 804 C CA . VAL A 1 108 ? -0.454 -5.620 -2.170 1.00 98.81 108 VAL A CA 1
ATOM 805 C C . VAL A 1 108 ? -0.784 -6.861 -2.977 1.00 98.81 108 VAL A C 1
ATOM 807 O O . VAL A 1 108 ? 0.008 -7.802 -2.979 1.00 98.81 108 VAL A O 1
ATOM 810 N N . VAL A 1 109 ? -1.926 -6.866 -3.657 1.00 98.75 109 VAL A N 1
ATOM 811 C CA . VAL A 1 109 ? -2.408 -7.996 -4.457 1.00 98.75 109 VAL A CA 1
ATOM 812 C C . VAL A 1 109 ? -2.834 -7.556 -5.850 1.00 98.75 109 VAL A C 1
ATOM 814 O O . VAL A 1 109 ? -3.205 -6.398 -6.044 1.00 98.75 109 VAL A O 1
ATOM 817 N N . ASP A 1 110 ? -2.808 -8.477 -6.808 1.00 98.31 110 ASP A N 1
ATOM 818 C CA . ASP A 1 110 ? -3.501 -8.295 -8.085 1.00 98.31 110 ASP A CA 1
ATOM 819 C C . ASP A 1 110 ? -4.981 -8.726 -8.017 1.00 98.31 110 ASP A C 1
ATOM 821 O O . ASP A 1 110 ? -5.489 -9.158 -6.980 1.00 98.31 110 ASP A O 1
ATOM 825 N N . GLU A 1 111 ? -5.681 -8.625 -9.148 1.00 97.19 111 GLU A N 1
ATOM 826 C CA . GLU A 1 111 ? -7.092 -9.016 -9.301 1.00 97.19 111 GLU A CA 1
ATOM 827 C C . GLU A 1 111 ? -7.347 -10.519 -9.081 1.00 97.19 111 GLU A C 1
ATOM 829 O O . GLU A 1 111 ? -8.478 -10.910 -8.791 1.00 97.19 111 GLU A O 1
ATOM 834 N N . ALA A 1 112 ? -6.315 -11.360 -9.194 1.00 97.62 112 ALA A N 1
ATOM 835 C CA . ALA A 1 112 ? -6.386 -12.796 -8.931 1.00 97.62 112 ALA A CA 1
ATOM 836 C C . ALA A 1 112 ? -6.023 -13.152 -7.475 1.00 97.62 112 ALA A C 1
ATOM 838 O O . ALA A 1 112 ? -6.127 -14.315 -7.083 1.00 97.62 112 ALA A O 1
ATOM 839 N N . GLY A 1 113 ? -5.613 -12.169 -6.666 1.00 97.44 113 GLY A N 1
ATOM 840 C CA . GLY A 1 113 ? -5.191 -12.359 -5.280 1.00 97.44 113 GLY A CA 1
ATOM 841 C C . GLY A 1 113 ? -3.735 -12.803 -5.122 1.00 97.44 113 GLY A C 1
ATOM 842 O O . GLY A 1 113 ? -3.341 -13.200 -4.024 1.00 97.44 113 GLY A O 1
ATOM 843 N N . ASN A 1 114 ? -2.913 -12.742 -6.174 1.00 98.38 114 ASN A N 1
ATOM 844 C CA . ASN A 1 114 ? -1.484 -13.005 -6.033 1.00 98.38 114 ASN A CA 1
ATOM 845 C C . ASN A 1 114 ? -0.845 -11.886 -5.209 1.00 98.38 114 ASN A C 1
ATOM 847 O O . ASN A 1 114 ? -0.996 -10.710 -5.527 1.00 98.38 114 ASN A O 1
ATOM 851 N N . VAL A 1 115 ? -0.101 -12.251 -4.164 1.00 98.44 115 VAL A N 1
ATOM 852 C CA . VAL A 1 115 ? 0.510 -11.285 -3.240 1.00 98.44 115 VAL A CA 1
ATOM 853 C C . VAL A 1 115 ? 1.844 -10.775 -3.787 1.00 98.44 115 VAL A C 1
ATOM 855 O O . VAL A 1 115 ? 2.728 -11.557 -4.123 1.00 98.44 115 VAL A O 1
ATOM 858 N N . PHE A 1 116 ? 2.020 -9.462 -3.845 1.00 98.38 116 PHE A N 1
ATOM 859 C CA . PHE A 1 116 ? 3.253 -8.792 -4.264 1.00 98.38 116 PHE A CA 1
ATOM 860 C C . PHE A 1 116 ? 4.092 -8.371 -3.059 1.00 98.38 116 PHE A C 1
ATOM 862 O O . PHE A 1 116 ? 5.305 -8.583 -3.040 1.00 98.38 116 PHE A O 1
ATOM 869 N N . VAL A 1 117 ? 3.436 -7.825 -2.035 1.00 98.50 117 VAL A N 1
ATOM 870 C CA . VAL A 1 117 ? 4.038 -7.431 -0.756 1.00 98.50 117 VAL A CA 1
ATOM 871 C C . VAL A 1 117 ? 3.109 -7.860 0.373 1.00 98.50 117 VAL A C 1
ATOM 873 O O . VAL A 1 117 ? 1.900 -7.682 0.259 1.00 98.50 117 VAL A O 1
ATOM 876 N N . ASP A 1 118 ? 3.674 -8.385 1.458 1.00 98.69 118 ASP A N 1
ATOM 877 C CA . ASP A 1 118 ? 2.996 -8.593 2.743 1.00 98.69 118 ASP A CA 1
ATOM 878 C C . ASP A 1 118 ? 3.727 -7.779 3.818 1.00 98.69 118 ASP A C 1
ATOM 880 O O . ASP A 1 118 ? 4.922 -7.972 4.055 1.00 98.69 118 ASP A O 1
ATOM 884 N N . LEU A 1 119 ? 3.019 -6.827 4.417 1.00 98.69 119 LEU A N 1
ATOM 885 C CA . LEU A 1 119 ? 3.484 -5.927 5.467 1.00 98.69 119 LEU A CA 1
ATOM 886 C C . LEU A 1 119 ? 2.773 -6.299 6.764 1.00 98.69 119 LEU A C 1
ATOM 888 O O . LEU A 1 119 ? 1.542 -6.278 6.825 1.00 98.69 119 LEU A O 1
ATOM 892 N N . LYS A 1 120 ? 3.550 -6.594 7.805 1.00 98.62 120 LYS A N 1
ATOM 893 C CA . LYS A 1 120 ? 3.038 -6.979 9.120 1.00 98.62 120 LYS A CA 1
ATOM 894 C C . LYS A 1 120 ? 3.492 -6.025 10.207 1.00 98.62 120 LYS A C 1
ATOM 896 O O . LYS A 1 120 ? 4.666 -5.645 10.267 1.00 98.62 120 LYS A O 1
ATOM 901 N N . GLY A 1 121 ? 2.572 -5.682 11.103 1.00 98.19 121 GLY A N 1
ATOM 902 C CA . GLY A 1 121 ? 2.875 -4.885 12.286 1.00 98.19 121 GLY A CA 1
ATOM 903 C C . GLY A 1 121 ? 3.414 -3.490 11.959 1.00 98.19 121 GLY A C 1
ATOM 904 O O . GLY A 1 121 ? 4.359 -3.029 12.605 1.00 98.19 121 GLY A O 1
ATOM 905 N N . TYR A 1 122 ? 2.882 -2.840 10.922 1.00 98.56 122 TYR A N 1
ATOM 906 C CA . TYR A 1 122 ? 3.223 -1.458 10.602 1.00 98.56 122 TYR A CA 1
ATOM 907 C C . TYR A 1 122 ? 2.601 -0.524 11.631 1.00 98.56 122 TYR A C 1
ATOM 909 O O . TYR A 1 122 ? 1.388 -0.363 11.686 1.00 98.56 122 TYR A O 1
ATOM 917 N N . ARG A 1 123 ? 3.439 0.082 12.464 1.00 98.00 123 ARG A N 1
ATOM 918 C CA . ARG A 1 123 ? 3.017 0.965 13.545 1.00 98.00 123 ARG A CA 1
ATOM 919 C C . ARG A 1 123 ? 3.069 2.405 13.091 1.00 98.00 123 ARG A C 1
ATOM 921 O O . ARG A 1 123 ? 4.056 2.827 12.474 1.00 98.00 123 ARG A O 1
ATOM 928 N N . THR A 1 124 ? 2.053 3.165 13.472 1.00 95.88 124 THR A N 1
ATOM 929 C CA . THR A 1 124 ? 2.001 4.602 13.213 1.00 95.88 124 THR A CA 1
ATOM 930 C C . THR A 1 124 ? 1.846 5.393 14.500 1.00 95.88 124 THR A C 1
ATOM 932 O O . THR A 1 124 ? 1.449 4.867 15.536 1.00 95.88 124 THR A O 1
ATOM 935 N N . ILE A 1 125 ? 2.198 6.674 14.441 1.00 93.69 125 ILE A N 1
ATOM 936 C CA . ILE A 1 125 ? 1.860 7.642 15.476 1.00 93.69 125 ILE A CA 1
ATOM 937 C C . ILE A 1 125 ? 0.989 8.740 14.878 1.00 93.69 125 ILE A C 1
ATOM 939 O O . ILE A 1 125 ? 1.367 9.383 13.895 1.00 93.69 125 ILE A O 1
ATOM 943 N N . SER A 1 126 ? -0.168 8.962 15.495 1.00 91.44 126 SER A N 1
ATOM 944 C CA . SER A 1 126 ? -1.115 9.992 15.075 1.00 91.44 126 SER A CA 1
ATOM 945 C C . SER A 1 126 ? -0.730 11.363 15.628 1.00 91.44 126 SER A C 1
ATOM 947 O O . SER A 1 126 ? -0.360 11.503 16.798 1.00 91.44 126 SER A O 1
ATOM 949 N N . ARG A 1 127 ? -0.837 12.401 14.796 1.00 89.38 127 ARG A N 1
ATOM 950 C CA . ARG A 1 127 ? -0.715 13.810 15.194 1.00 89.38 127 ARG A CA 1
ATOM 951 C C . ARG A 1 127 ? -1.939 14.594 14.714 1.00 89.38 127 ARG A C 1
ATOM 953 O O . ARG A 1 127 ? -2.449 14.283 13.637 1.00 89.38 127 ARG A O 1
ATOM 960 N N . PRO A 1 128 ? -2.409 15.594 15.480 1.00 86.56 128 PRO A N 1
ATOM 961 C CA . PRO A 1 128 ? -3.457 16.499 15.012 1.00 86.56 128 PRO A CA 1
ATOM 962 C C . PRO A 1 128 ? -3.072 17.137 13.670 1.00 86.56 128 PRO A C 1
ATOM 964 O O . PRO A 1 128 ? -1.886 17.400 13.456 1.00 86.56 128 PRO A O 1
ATOM 967 N N . MET A 1 129 ? -4.060 17.343 12.793 1.00 79.38 129 MET A N 1
ATOM 968 C CA . MET A 1 129 ? -3.888 18.084 11.534 1.00 79.38 129 MET A CA 1
ATOM 969 C C . MET A 1 129 ? -3.693 19.581 11.763 1.00 79.38 129 MET A C 1
ATOM 971 O O . MET A 1 129 ? -4.266 20.107 12.746 1.00 79.38 129 MET A O 1
#